Protein AF-A0AA38J0W0-F1 (afdb_monomer)

Structure (mmCIF, N/CA/C/O backbone):
data_AF-A0AA38J0W0-F1
#
_entry.id   AF-A0AA38J0W0-F1
#
loop_
_atom_site.group_PDB
_atom_site.id
_atom_site.type_symbol
_atom_site.label_atom_id
_atom_site.label_alt_id
_atom_site.label_comp_id
_atom_site.label_asym_id
_atom_site.label_entity_id
_atom_site.label_seq_id
_atom_site.pdbx_PDB_ins_code
_atom_site.Cartn_x
_atom_site.Cartn_y
_atom_site.Cartn_z
_atom_site.occupancy
_atom_site.B_iso_or_equiv
_atom_site.auth_seq_id
_atom_site.auth_comp_id
_atom_site.auth_asym_id
_atom_site.auth_atom_id
_atom_site.pdbx_PDB_model_num
ATOM 1 N N . MET A 1 1 ? 9.123 19.379 -4.793 1.00 42.12 1 MET A N 1
ATOM 2 C CA . MET A 1 1 ? 7.974 19.256 -3.870 1.00 42.12 1 MET A CA 1
ATOM 3 C C . MET A 1 1 ? 8.265 18.066 -2.959 1.00 42.12 1 MET A C 1
ATOM 5 O O . MET A 1 1 ? 8.562 17.001 -3.479 1.00 42.12 1 MET A O 1
ATOM 9 N N . SER A 1 2 ? 8.396 18.287 -1.648 1.00 46.22 2 SER A N 1
ATOM 10 C CA . SER A 1 2 ? 9.051 17.353 -0.708 1.00 46.22 2 SER A CA 1
ATOM 11 C C . SER A 1 2 ? 8.260 16.052 -0.505 1.00 46.22 2 SER A C 1
ATOM 13 O O . SER A 1 2 ? 7.041 16.102 -0.356 1.00 46.22 2 SER A O 1
ATOM 15 N N . ASN A 1 3 ? 8.956 14.908 -0.415 1.00 53.22 3 ASN A N 1
ATOM 16 C CA . ASN A 1 3 ? 8.385 13.586 -0.091 1.00 53.22 3 ASN A CA 1
ATOM 17 C C . ASN A 1 3 ? 7.512 13.592 1.181 1.00 53.22 3 ASN A C 1
ATOM 19 O O . ASN A 1 3 ? 6.618 12.764 1.317 1.00 53.22 3 ASN A O 1
ATOM 23 N N . TYR A 1 4 ? 7.745 14.552 2.081 1.00 54.03 4 TYR A N 1
ATOM 24 C CA . TYR A 1 4 ? 6.970 14.754 3.306 1.00 54.03 4 TYR A CA 1
ATOM 25 C C . TYR A 1 4 ? 5.493 15.107 3.051 1.00 54.03 4 TYR A C 1
ATOM 27 O O . TYR A 1 4 ? 4.610 14.665 3.778 1.00 54.03 4 TYR A O 1
ATOM 35 N N . VAL A 1 5 ? 5.203 15.872 1.993 1.00 63.75 5 VAL A N 1
ATOM 36 C CA . VAL A 1 5 ? 3.823 16.271 1.661 1.00 63.75 5 VAL A CA 1
ATOM 37 C C . VAL A 1 5 ? 3.034 15.074 1.124 1.00 63.75 5 VAL A C 1
ATOM 39 O O . VAL A 1 5 ? 1.861 14.901 1.442 1.00 63.75 5 VAL A O 1
ATOM 42 N N . LEU A 1 6 ? 3.699 14.206 0.354 1.00 65.38 6 LEU A N 1
ATOM 43 C CA . LEU A 1 6 ? 3.093 13.002 -0.216 1.00 65.38 6 LEU A CA 1
ATOM 44 C C . LEU A 1 6 ? 2.771 11.962 0.863 1.00 65.38 6 LEU A C 1
ATOM 46 O O . LEU A 1 6 ? 1.699 11.357 0.821 1.00 65.38 6 LEU A O 1
ATOM 50 N N . SER A 1 7 ? 3.657 11.777 1.849 1.00 80.25 7 SER A N 1
ATOM 51 C CA . SER A 1 7 ? 3.369 10.892 2.981 1.00 80.25 7 SER A CA 1
ATOM 52 C C . SER A 1 7 ? 2.235 11.447 3.840 1.00 80.25 7 SER A C 1
ATOM 54 O O . SER A 1 7 ? 1.292 10.721 4.131 1.00 80.25 7 SER A O 1
ATOM 56 N N . GLN A 1 8 ? 2.250 12.737 4.184 1.00 87.25 8 GLN A N 1
ATOM 57 C CA . GLN A 1 8 ? 1.180 13.345 4.980 1.00 87.25 8 GLN A CA 1
ATOM 58 C C . GLN A 1 8 ? -0.197 13.216 4.310 1.00 87.25 8 GLN A C 1
ATOM 60 O O . GLN A 1 8 ? -1.176 12.871 4.978 1.00 87.25 8 GLN A O 1
ATOM 65 N N . ALA A 1 9 ? -0.273 13.454 2.998 1.00 90.94 9 ALA A N 1
ATOM 66 C CA . ALA A 1 9 ? -1.507 13.309 2.234 1.00 90.94 9 ALA A CA 1
ATOM 67 C C . ALA A 1 9 ? -2.033 11.864 2.262 1.00 90.94 9 ALA A C 1
ATOM 69 O O . ALA A 1 9 ? -3.222 11.653 2.485 1.00 90.94 9 ALA A O 1
ATOM 70 N N . ALA A 1 10 ? -1.156 10.865 2.111 1.00 91.94 10 ALA A N 1
ATOM 71 C CA . ALA A 1 10 ? -1.549 9.456 2.159 1.00 91.94 10 ALA A CA 1
ATOM 72 C C . ALA A 1 10 ? -2.128 9.053 3.526 1.00 91.94 10 ALA A C 1
ATOM 74 O O . ALA A 1 10 ? -3.178 8.413 3.587 1.00 91.94 10 ALA A O 1
ATOM 75 N N . TYR A 1 11 ? -1.483 9.468 4.621 1.00 94.50 11 TYR A N 1
ATOM 76 C CA . TYR A 1 11 ? -1.968 9.192 5.977 1.00 94.50 11 TYR A CA 1
ATOM 77 C C . TYR A 1 11 ? -3.307 9.884 6.245 1.00 94.50 11 TYR A C 1
ATOM 79 O O . TYR A 1 11 ? -4.231 9.258 6.764 1.00 94.50 11 TYR A O 1
ATOM 87 N N . SER A 1 12 ? -3.426 11.155 5.849 1.00 94.06 12 SER A N 1
ATOM 88 C CA . SER A 1 12 ? -4.667 11.924 6.004 1.00 94.06 12 SER A CA 1
ATOM 89 C C . SER A 1 12 ? -5.811 11.267 5.237 1.00 94.06 12 SER A C 1
ATOM 91 O O . SER A 1 12 ? -6.879 11.064 5.804 1.00 94.06 12 SER A O 1
ATOM 93 N N . LYS A 1 13 ? -5.552 10.810 4.006 1.00 95.19 13 LYS A N 1
ATOM 94 C CA . LYS A 1 13 ? -6.559 10.139 3.185 1.00 95.19 13 LYS A CA 1
ATOM 95 C C . LYS A 1 13 ? -7.055 8.828 3.797 1.00 95.19 13 LYS A C 1
ATOM 97 O O . LYS A 1 13 ? -8.252 8.584 3.808 1.00 95.19 13 LYS A O 1
ATOM 102 N N . VAL A 1 14 ? -6.165 7.993 4.340 1.00 95.75 14 VAL A N 1
ATOM 103 C CA . VAL A 1 14 ? -6.579 6.744 5.012 1.00 95.75 14 VAL A CA 1
ATOM 104 C C . VAL A 1 14 ? -7.451 7.028 6.234 1.00 95.75 14 VAL A C 1
ATOM 106 O O . VAL A 1 14 ? -8.413 6.305 6.479 1.00 95.75 14 VAL A O 1
ATOM 109 N N . TYR A 1 15 ? -7.127 8.075 6.991 1.00 95.69 15 TYR A N 1
ATOM 110 C CA . TYR A 1 15 ? -7.945 8.487 8.124 1.00 95.69 15 TYR A CA 1
ATOM 111 C C . TYR A 1 15 ? -9.312 9.014 7.675 1.00 95.69 15 TYR A C 1
ATOM 113 O O . TYR A 1 15 ? -10.318 8.611 8.244 1.00 95.69 15 TYR A O 1
ATOM 121 N N . GLU A 1 16 ? -9.365 9.857 6.643 1.00 96.44 16 GLU A N 1
ATOM 122 C CA . GLU A 1 16 ? -10.617 10.347 6.047 1.00 96.44 16 GLU A CA 1
ATOM 123 C C . GLU A 1 16 ? -11.499 9.205 5.533 1.00 96.44 16 GLU A C 1
ATOM 125 O O . GLU A 1 16 ? -12.686 9.183 5.844 1.00 96.44 16 GLU A O 1
ATOM 130 N N . ASP A 1 17 ? -10.919 8.229 4.825 1.00 96.38 17 ASP A N 1
ATOM 131 C CA . ASP A 1 17 ? -11.637 7.038 4.352 1.00 96.38 17 ASP A CA 1
ATOM 132 C C . ASP A 1 17 ? -12.272 6.270 5.531 1.00 96.38 17 ASP A C 1
ATOM 134 O O . ASP A 1 17 ? -13.403 5.798 5.434 1.00 96.38 17 ASP A O 1
ATOM 138 N N . PHE A 1 18 ? -11.572 6.174 6.669 1.00 96.31 18 PHE A N 1
ATOM 139 C CA . PHE A 1 18 ? -12.119 5.573 7.888 1.00 96.31 18 PHE A CA 1
ATOM 140 C C . PHE A 1 18 ? -13.241 6.422 8.506 1.00 96.31 18 PHE A C 1
ATOM 142 O O . PHE A 1 18 ? -14.265 5.871 8.902 1.00 96.31 18 PHE A O 1
ATOM 149 N N . GLN A 1 19 ? -13.098 7.753 8.564 1.00 95.62 19 GLN A N 1
ATOM 150 C CA . GLN A 1 19 ? -14.160 8.645 9.057 1.00 95.62 19 GLN A CA 1
ATOM 151 C C . GLN A 1 19 ? -15.441 8.528 8.231 1.00 95.62 19 GLN A C 1
ATOM 153 O O . GLN A 1 19 ? -16.540 8.487 8.784 1.00 95.62 19 GLN A O 1
ATOM 158 N N . GLU A 1 20 ? -15.294 8.482 6.910 1.00 96.44 20 GLU A N 1
ATOM 159 C CA . GLU A 1 20 ? -16.406 8.323 5.983 1.00 96.44 20 GLU A CA 1
ATOM 160 C C . GLU A 1 20 ? -17.101 6.978 6.190 1.00 96.44 20 GLU A C 1
ATOM 162 O O . GLU A 1 20 ? -18.314 6.955 6.397 1.00 96.44 20 GLU A O 1
ATOM 167 N N . TRP A 1 21 ? -16.331 5.891 6.272 1.00 97.00 21 TRP A N 1
ATOM 168 C CA . TRP A 1 21 ? -16.868 4.565 6.562 1.00 97.00 21 TRP A CA 1
ATOM 169 C C . TRP A 1 21 ? -17.600 4.508 7.913 1.00 97.00 21 TRP A C 1
ATOM 171 O O . TRP A 1 21 ? -18.685 3.931 8.001 1.00 97.00 21 TRP A O 1
ATOM 181 N N . ARG A 1 22 ? -17.073 5.160 8.963 1.00 95.00 22 ARG A N 1
ATOM 182 C CA . ARG A 1 22 ? -17.757 5.254 10.269 1.00 95.00 22 ARG A CA 1
ATOM 183 C C . ARG A 1 22 ? -19.116 5.942 10.149 1.00 95.00 22 ARG A C 1
ATOM 185 O O . ARG A 1 22 ? -20.101 5.464 10.710 1.00 95.00 22 ARG A O 1
ATOM 192 N N . ARG A 1 23 ? -19.170 7.050 9.404 1.00 95.31 23 ARG A N 1
ATOM 193 C CA . ARG A 1 23 ? -20.399 7.816 9.159 1.00 95.31 23 ARG A CA 1
ATOM 194 C C . ARG A 1 23 ? -21.428 6.991 8.386 1.00 95.31 23 ARG A C 1
ATOM 196 O O . ARG A 1 23 ? -22.598 7.013 8.747 1.00 95.31 23 ARG A O 1
ATOM 203 N N . GLU A 1 24 ? -21.002 6.266 7.356 1.00 95.94 24 GLU A N 1
ATOM 204 C CA . GLU A 1 24 ? -21.875 5.396 6.555 1.00 95.94 24 GLU A CA 1
ATOM 205 C C . GLU A 1 24 ? -22.457 4.244 7.382 1.00 95.94 24 GLU A C 1
ATOM 207 O O . GLU A 1 24 ? -23.641 3.938 7.270 1.00 95.94 24 GLU A O 1
ATOM 212 N N . ASN A 1 25 ? -21.654 3.665 8.276 1.00 94.62 25 ASN A N 1
ATOM 213 C CA . ASN A 1 25 ? -22.067 2.563 9.145 1.00 94.62 25 ASN A CA 1
ATOM 214 C C . ASN A 1 25 ? -22.695 3.026 10.471 1.00 94.62 25 ASN A C 1
ATOM 216 O O . ASN A 1 25 ? -23.052 2.196 11.304 1.00 94.62 25 ASN A O 1
ATOM 220 N N . SER A 1 26 ? -22.856 4.340 10.678 1.00 93.38 26 SER A N 1
ATOM 221 C CA . SER A 1 26 ? -23.412 4.937 11.904 1.00 93.38 26 SER A CA 1
ATOM 222 C C . SER A 1 26 ? -22.729 4.469 13.201 1.00 93.38 26 SER A C 1
ATOM 224 O O . SER A 1 26 ? -23.367 4.375 14.250 1.00 93.38 26 SER A O 1
ATOM 226 N N . VAL A 1 27 ? -21.424 4.186 13.143 1.00 92.50 27 VAL A N 1
ATOM 227 C CA . VAL A 1 27 ? -20.618 3.757 14.295 1.00 92.50 27 VAL A CA 1
ATOM 228 C C . VAL A 1 27 ? -19.822 4.926 14.866 1.00 92.50 27 VAL A C 1
ATOM 230 O O . VAL A 1 27 ? -19.227 5.719 14.135 1.00 92.50 27 VAL A O 1
ATOM 233 N N . ASN A 1 28 ? -19.793 5.026 16.194 1.00 86.31 28 ASN A N 1
ATOM 234 C CA . ASN A 1 28 ? -19.065 6.067 16.913 1.00 86.31 28 ASN A CA 1
ATOM 235 C C . ASN A 1 28 ? -17.879 5.470 17.671 1.00 86.31 28 ASN A C 1
ATOM 237 O O . ASN A 1 28 ? -17.973 4.381 18.228 1.00 86.31 28 ASN A O 1
ATOM 241 N N . GLY A 1 29 ? -16.787 6.229 17.751 1.00 85.94 29 GLY A N 1
ATOM 242 C CA . GLY A 1 29 ? -15.587 5.825 18.477 1.00 85.94 29 GLY A CA 1
ATOM 243 C C . GLY A 1 29 ? -14.689 4.865 17.697 1.00 85.94 29 GLY A C 1
ATOM 244 O O . GLY A 1 29 ? -14.743 4.778 16.465 1.00 85.94 29 GLY A O 1
ATOM 245 N N . VAL A 1 30 ? -13.794 4.214 18.436 1.00 87.69 30 VAL A N 1
ATOM 246 C CA . VAL A 1 30 ? -12.815 3.255 17.920 1.00 87.69 30 VAL A CA 1
ATOM 247 C C . VAL A 1 30 ? -12.729 2.111 18.909 1.00 87.69 30 VAL A C 1
ATOM 249 O O . VAL A 1 30 ? -12.305 2.302 20.048 1.00 87.69 30 VAL A O 1
ATOM 252 N N . ASP A 1 31 ? -13.102 0.931 18.445 1.00 90.19 31 ASP A N 1
ATOM 253 C CA . ASP A 1 31 ? -12.846 -0.328 19.120 1.00 90.19 31 ASP A CA 1
ATOM 254 C C . ASP A 1 31 ? -12.296 -1.346 18.109 1.00 90.19 31 ASP A C 1
ATOM 256 O O . ASP A 1 31 ? -12.233 -1.087 16.902 1.00 90.19 31 ASP A O 1
ATOM 260 N N . GLU A 1 32 ? -11.850 -2.490 18.612 1.00 89.88 32 GLU A N 1
ATOM 261 C CA . GLU A 1 32 ? -11.230 -3.532 17.797 1.00 89.88 32 GLU A CA 1
ATOM 262 C C . GLU A 1 32 ? -12.206 -4.136 16.774 1.00 89.88 32 GLU A C 1
ATOM 264 O O . GLU A 1 32 ? -11.816 -4.381 15.634 1.00 89.88 32 GLU A O 1
ATOM 269 N N . ASN A 1 33 ? -13.494 -4.269 17.111 1.00 92.12 33 ASN A N 1
ATOM 270 C CA . ASN A 1 33 ? -14.512 -4.801 16.201 1.00 92.12 33 ASN A CA 1
ATOM 271 C C . ASN A 1 33 ? -14.806 -3.838 15.045 1.00 92.12 33 ASN A C 1
ATOM 273 O O . ASN A 1 33 ? -14.932 -4.265 13.897 1.00 92.12 33 ASN A O 1
ATOM 277 N N . ILE A 1 34 ? -14.879 -2.536 15.330 1.00 94.00 34 ILE A N 1
AT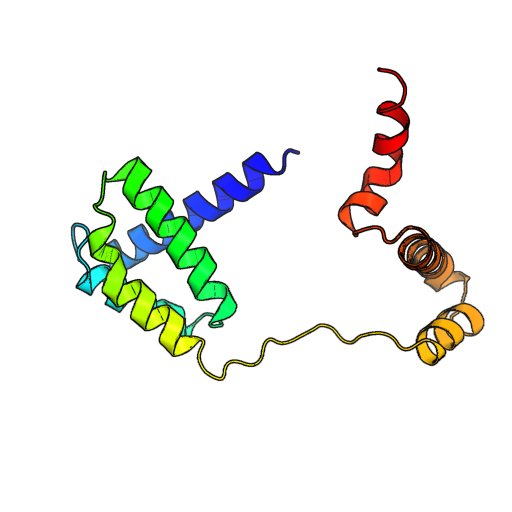OM 278 C CA . ILE A 1 34 ? -15.041 -1.473 14.331 1.00 94.00 34 ILE A CA 1
ATOM 279 C C . ILE A 1 34 ? -13.858 -1.500 13.358 1.00 94.00 34 ILE A C 1
ATOM 281 O O . ILE A 1 34 ? -14.048 -1.420 12.143 1.00 94.00 34 ILE A O 1
ATOM 285 N N . LEU A 1 35 ? -12.633 -1.643 13.874 1.00 94.69 35 LEU A N 1
ATOM 286 C CA . LEU A 1 35 ? -11.439 -1.736 13.037 1.00 94.69 35 LEU A CA 1
ATOM 287 C C . LEU A 1 35 ? -11.422 -3.029 12.212 1.00 94.69 35 LEU A C 1
ATOM 289 O O . LEU A 1 35 ? -11.107 -2.974 11.024 1.00 94.69 35 LEU A O 1
ATOM 293 N N . LEU A 1 36 ? -11.788 -4.173 12.795 1.00 95.44 36 LEU A N 1
ATOM 294 C CA . LEU A 1 36 ? -11.893 -5.445 12.076 1.00 95.44 36 LEU A CA 1
ATOM 295 C C . LEU A 1 36 ? -12.907 -5.369 10.932 1.00 95.44 36 LEU A C 1
ATOM 297 O O . LEU A 1 36 ? -12.577 -5.756 9.814 1.00 95.44 36 LEU A O 1
ATOM 301 N N . ALA A 1 37 ? -14.098 -4.818 11.180 1.00 95.94 37 ALA A N 1
ATOM 302 C CA . ALA A 1 37 ? -15.125 -4.637 10.157 1.00 95.94 37 ALA A CA 1
ATOM 303 C C . ALA A 1 37 ? -14.631 -3.737 9.012 1.00 95.94 37 ALA A C 1
ATOM 305 O O . ALA A 1 37 ? -14.727 -4.106 7.842 1.00 95.94 37 ALA A O 1
ATOM 306 N N . PHE A 1 38 ? -13.992 -2.610 9.340 1.00 96.31 38 PHE A N 1
ATOM 307 C CA . PHE A 1 38 ? -13.387 -1.734 8.337 1.00 96.31 38 PHE A CA 1
ATOM 308 C C . PHE A 1 38 ? -12.302 -2.445 7.508 1.00 96.31 38 PHE A C 1
ATOM 310 O O . PHE A 1 38 ? -12.224 -2.275 6.288 1.00 96.31 38 PHE A O 1
ATOM 317 N N . PHE A 1 39 ? -11.449 -3.255 8.144 1.00 96.06 39 PHE A N 1
ATOM 318 C CA . PHE A 1 39 ? -10.394 -3.991 7.444 1.00 96.06 39 PHE A CA 1
ATOM 319 C C . PHE A 1 39 ? -10.908 -5.194 6.645 1.00 96.06 39 PHE A C 1
ATOM 321 O O . PHE A 1 39 ? -10.275 -5.534 5.641 1.00 96.06 39 PHE A O 1
ATOM 328 N N . GLU A 1 40 ? -12.039 -5.798 7.016 1.00 96.00 40 GLU A N 1
ATOM 329 C CA . GLU A 1 40 ? -12.719 -6.798 6.185 1.00 96.00 40 GLU A CA 1
ATOM 330 C C . GLU A 1 40 ? -13.223 -6.158 4.888 1.00 96.00 40 GLU A C 1
ATOM 332 O O . GLU A 1 40 ? -12.853 -6.632 3.809 1.00 96.00 40 GLU A O 1
ATOM 337 N N . ASP A 1 41 ? -13.905 -5.012 4.972 1.00 95.94 41 ASP A N 1
ATOM 338 C CA . ASP A 1 41 ? -14.370 -4.257 3.799 1.00 95.94 41 ASP A CA 1
ATOM 339 C C . ASP A 1 41 ? -13.208 -3.839 2.888 1.00 95.94 41 ASP A C 1
ATOM 341 O O . ASP A 1 41 ? -13.241 -4.017 1.664 1.00 95.94 41 ASP A O 1
ATOM 345 N N . LEU A 1 42 ? -12.114 -3.340 3.476 1.00 95.56 42 LEU A N 1
ATOM 346 C CA . LEU A 1 42 ? -10.903 -3.026 2.719 1.00 95.56 42 LEU A CA 1
ATOM 347 C C . LEU A 1 42 ? -10.286 -4.265 2.063 1.00 95.56 42 LEU A C 1
ATOM 349 O O . LEU A 1 42 ? -9.705 -4.136 0.981 1.00 95.56 42 LEU A O 1
ATOM 353 N N . SER A 1 43 ? -10.390 -5.444 2.682 1.00 94.88 43 SER A N 1
ATOM 354 C CA . SER A 1 43 ? -9.813 -6.684 2.152 1.00 94.88 43 SER A CA 1
ATOM 355 C C . SER A 1 43 ? -10.482 -7.149 0.861 1.00 94.88 43 SER A C 1
ATOM 357 O O . SER A 1 43 ? -9.829 -7.775 0.028 1.00 94.88 43 SER A O 1
ATOM 359 N N . HIS A 1 44 ? -11.746 -6.781 0.648 1.00 93.88 44 HIS A N 1
ATOM 360 C CA . HIS A 1 44 ? -12.448 -7.034 -0.609 1.00 93.88 44 HIS A CA 1
ATOM 361 C C . HIS A 1 44 ? -12.013 -6.082 -1.733 1.00 93.88 44 HIS A C 1
ATOM 363 O O . HIS A 1 44 ? -12.106 -6.427 -2.910 1.00 93.88 44 HIS A O 1
ATOM 369 N N . LYS A 1 45 ? -11.510 -4.889 -1.387 1.00 93.94 45 LYS A N 1
ATOM 370 C CA . LYS A 1 45 ? -11.122 -3.842 -2.347 1.00 93.94 45 LYS A CA 1
ATOM 371 C C . LYS A 1 45 ? -9.633 -3.839 -2.693 1.00 93.94 45 LYS A C 1
ATOM 373 O O . LYS A 1 45 ? -9.254 -3.422 -3.788 1.00 93.94 45 LYS A O 1
ATOM 378 N N . TYR A 1 46 ? -8.774 -4.242 -1.762 1.00 93.38 46 TYR A N 1
ATOM 379 C CA . TYR A 1 46 ? -7.329 -4.066 -1.867 1.00 93.38 46 TYR A CA 1
ATOM 380 C C . TYR A 1 46 ? -6.563 -5.377 -1.722 1.00 93.38 46 TYR A C 1
ATOM 382 O O . TYR A 1 46 ? -6.960 -6.286 -1.001 1.00 93.38 46 TYR A O 1
ATOM 390 N N . SER A 1 47 ? -5.394 -5.443 -2.368 1.00 90.94 47 SER A N 1
ATOM 391 C CA . SER A 1 47 ? -4.488 -6.580 -2.199 1.00 90.94 47 SER A CA 1
ATOM 392 C C . SER A 1 47 ? -3.957 -6.667 -0.760 1.00 90.94 47 SER A C 1
ATOM 394 O O . SER A 1 47 ? -3.773 -5.623 -0.122 1.00 90.94 47 SER A O 1
ATOM 396 N N . PRO A 1 48 ? -3.591 -7.865 -0.270 1.00 90.06 48 PRO A N 1
ATOM 397 C CA . PRO A 1 48 ? -2.996 -8.029 1.058 1.00 90.06 48 PRO A CA 1
ATOM 398 C C . PRO A 1 48 ? -1.772 -7.134 1.311 1.00 90.06 48 PRO A C 1
ATOM 400 O O . PRO A 1 48 ? -1.650 -6.531 2.377 1.00 90.06 48 PRO A O 1
ATOM 403 N N . ASN A 1 49 ? -0.919 -6.935 0.298 1.00 89.75 49 ASN A N 1
ATOM 404 C CA . ASN A 1 49 ? 0.237 -6.030 0.381 1.00 89.75 49 ASN A CA 1
ATOM 405 C C . ASN A 1 49 ? -0.138 -4.552 0.581 1.00 89.75 49 ASN A C 1
ATOM 407 O O . ASN A 1 49 ? 0.691 -3.763 1.026 1.00 89.75 49 ASN A O 1
ATOM 411 N N . THR A 1 50 ? -1.361 -4.157 0.234 1.00 93.19 50 THR A N 1
ATOM 412 C CA . THR A 1 50 ? -1.870 -2.792 0.416 1.00 93.19 50 THR A CA 1
ATOM 413 C C . THR A 1 50 ? -2.531 -2.605 1.783 1.00 93.19 50 THR A C 1
ATOM 415 O O . THR A 1 50 ? -2.518 -1.493 2.316 1.00 93.19 50 THR A O 1
ATOM 418 N N . LEU A 1 51 ? -3.076 -3.673 2.375 1.00 94.69 51 LEU A N 1
ATOM 419 C CA . LEU A 1 51 ? -3.751 -3.617 3.675 1.00 94.69 51 LEU A CA 1
ATOM 420 C C . LEU A 1 51 ? -2.789 -3.252 4.809 1.00 94.69 51 LEU A C 1
ATOM 422 O O . LEU A 1 51 ? -3.117 -2.410 5.639 1.00 94.69 51 LEU A O 1
ATOM 426 N N . TRP A 1 52 ? -1.578 -3.815 4.816 1.00 93.75 52 TRP A N 1
ATOM 427 C CA . TRP A 1 52 ? -0.603 -3.565 5.884 1.00 93.75 52 TRP A CA 1
ATOM 428 C C . TRP A 1 52 ? -0.144 -2.094 5.978 1.00 93.75 52 TRP A C 1
ATOM 430 O O . TRP A 1 52 ? -0.172 -1.521 7.075 1.00 93.75 52 TRP A O 1
ATOM 440 N N . PRO A 1 53 ? 0.206 -1.416 4.864 1.00 93.81 53 PRO A N 1
ATOM 441 C CA . PRO A 1 53 ? 0.427 0.027 4.881 1.00 93.81 53 PRO A CA 1
ATOM 442 C C . PRO A 1 53 ? -0.792 0.821 5.361 1.00 93.81 53 PRO A C 1
ATOM 444 O O . PRO A 1 53 ? -0.624 1.762 6.129 1.00 93.81 53 PRO A O 1
ATOM 447 N N . LYS A 1 54 ? -2.013 0.448 4.950 1.00 95.50 54 LYS A N 1
ATOM 448 C CA . LYS A 1 54 ? -3.247 1.118 5.402 1.00 95.50 54 LYS A CA 1
ATOM 449 C C . LYS A 1 54 ? -3.454 0.979 6.909 1.00 95.50 54 LYS A C 1
ATOM 451 O O . LYS A 1 54 ? -3.730 1.983 7.557 1.00 95.50 54 LYS A O 1
ATOM 456 N N . LEU A 1 55 ? -3.230 -0.208 7.469 1.00 95.00 55 LEU A N 1
ATOM 457 C CA . LEU A 1 55 ? -3.233 -0.448 8.915 1.00 95.00 55 LEU A CA 1
ATOM 458 C C . LEU A 1 55 ? -2.228 0.443 9.637 1.00 95.00 55 LEU A C 1
ATOM 460 O O . LEU A 1 55 ? -2.583 1.150 10.576 1.00 95.00 55 LEU A O 1
ATOM 464 N N . SER A 1 56 ? -0.989 0.460 9.149 1.00 92.81 56 SER A N 1
ATOM 465 C CA . SER A 1 56 ? 0.087 1.265 9.730 1.00 92.81 56 SER A CA 1
ATOM 466 C C . SER A 1 56 ? -0.248 2.762 9.701 1.00 92.81 56 SER A C 1
ATOM 468 O O . SER A 1 56 ? -0.081 3.454 10.704 1.00 92.81 56 SER A O 1
ATOM 470 N N . MET A 1 57 ? -0.768 3.258 8.571 1.00 94.94 57 MET A N 1
ATOM 471 C CA . MET A 1 57 ? -1.180 4.654 8.412 1.00 94.94 57 MET A CA 1
ATOM 472 C C . MET A 1 57 ? -2.336 5.019 9.341 1.00 94.94 57 MET A C 1
ATOM 474 O O . MET A 1 57 ? -2.256 6.025 10.048 1.00 94.94 57 MET A O 1
ATOM 478 N N . LEU A 1 58 ? -3.386 4.193 9.371 1.00 94.94 58 LEU A N 1
ATOM 479 C CA . LEU A 1 58 ? -4.548 4.439 10.216 1.00 94.94 58 LEU A CA 1
ATOM 480 C C . LEU A 1 58 ? -4.158 4.438 11.693 1.00 94.94 58 LEU A C 1
ATOM 482 O O . LEU A 1 58 ? -4.526 5.358 12.416 1.00 94.94 58 LEU A O 1
ATOM 486 N N . ARG A 1 59 ? -3.348 3.468 12.127 1.00 93.31 59 ARG A N 1
ATOM 487 C CA . ARG A 1 59 ? -2.849 3.382 13.503 1.00 93.31 59 ARG A CA 1
ATOM 488 C C . ARG A 1 59 ? -2.106 4.642 13.928 1.00 93.31 59 ARG A C 1
ATOM 490 O O . ARG A 1 59 ? -2.373 5.171 15.003 1.00 93.31 59 ARG A O 1
ATOM 497 N N . SER A 1 60 ? -1.205 5.155 13.088 1.00 92.00 60 SER A N 1
ATOM 498 C CA . SER A 1 60 ? -0.512 6.415 13.382 1.00 92.00 60 SER A CA 1
ATOM 499 C C . SER A 1 60 ? -1.481 7.593 13.499 1.00 92.00 60 SER A C 1
ATOM 501 O O . SER A 1 60 ? -1.325 8.423 14.392 1.00 92.00 60 SER A O 1
ATOM 503 N N . MET A 1 61 ? -2.490 7.664 12.628 1.00 94.12 61 MET A N 1
ATOM 504 C CA . MET A 1 61 ? -3.468 8.753 12.649 1.00 94.12 61 MET A CA 1
ATOM 505 C C . MET A 1 61 ? -4.404 8.680 13.853 1.00 94.12 61 MET A C 1
ATOM 507 O O . MET A 1 61 ? -4.649 9.705 14.481 1.00 94.12 61 MET A O 1
ATOM 511 N N . LEU A 1 62 ? -4.866 7.488 14.221 1.00 93.00 62 LEU A N 1
ATOM 512 C CA . LEU A 1 62 ? -5.681 7.259 15.413 1.00 93.00 62 LEU A CA 1
ATOM 513 C C . LEU A 1 62 ? -4.910 7.590 16.691 1.00 93.00 62 LEU A C 1
ATOM 515 O O . LEU A 1 62 ? -5.417 8.304 17.553 1.00 93.00 62 LEU A O 1
ATOM 519 N N . HIS A 1 63 ? -3.642 7.188 16.772 1.00 90.69 63 HIS A N 1
ATOM 520 C CA . HIS A 1 63 ? -2.779 7.580 17.882 1.00 90.69 63 HIS A CA 1
ATOM 521 C C . HIS A 1 63 ? -2.606 9.108 17.970 1.00 90.69 63 HIS A C 1
ATOM 523 O O . HIS A 1 63 ? -2.720 9.685 19.050 1.00 90.69 63 HIS A O 1
ATOM 529 N N . LEU A 1 64 ? -2.385 9.782 16.836 1.00 90.50 64 LEU A N 1
ATOM 530 C CA . LEU A 1 64 ? -2.173 11.232 16.788 1.00 90.50 64 LEU A CA 1
ATOM 531 C C . LEU A 1 64 ? -3.446 12.048 17.078 1.00 90.50 64 LEU A C 1
ATOM 533 O O . LEU A 1 64 ? -3.364 13.104 17.704 1.00 90.50 64 LEU A O 1
ATOM 537 N N . ARG A 1 65 ? -4.605 11.611 16.573 1.00 90.19 65 ARG A N 1
ATOM 538 C CA . ARG A 1 65 ? -5.863 12.381 16.592 1.00 90.19 65 ARG A CA 1
ATOM 539 C C . ARG A 1 65 ? -6.787 11.996 17.741 1.00 90.19 65 ARG A C 1
ATOM 541 O O . ARG A 1 65 ? -7.412 12.876 18.323 1.00 90.19 65 ARG A O 1
ATOM 548 N N . GLU A 1 66 ? -6.859 10.709 18.063 1.00 89.00 66 GLU A N 1
ATOM 549 C CA . GLU A 1 66 ? -7.832 10.135 19.002 1.00 89.00 66 GLU A CA 1
ATOM 550 C C . GLU A 1 66 ? -7.149 9.510 20.240 1.00 89.00 66 GLU A C 1
ATOM 552 O O . GLU A 1 66 ? -7.833 9.049 21.148 1.00 89.00 66 GLU A O 1
ATOM 557 N N . LYS A 1 67 ? -5.803 9.542 20.322 1.00 87.44 67 LYS A N 1
ATOM 558 C CA . LYS A 1 67 ? -4.988 8.988 21.429 1.00 87.44 67 LYS A CA 1
ATOM 559 C C . LYS A 1 67 ? -5.287 7.514 21.730 1.00 87.44 67 LYS A C 1
ATOM 561 O O . LYS A 1 67 ? -5.238 7.076 22.876 1.00 87.44 67 LYS A O 1
ATOM 566 N N . THR A 1 68 ? -5.588 6.755 20.683 1.00 84.94 68 THR A N 1
ATOM 567 C CA . THR A 1 68 ? -5.968 5.342 20.755 1.00 84.94 68 THR A CA 1
ATOM 568 C C . THR A 1 68 ? -4.829 4.454 21.280 1.00 84.94 68 THR A C 1
ATOM 570 O O . THR A 1 68 ? -3.655 4.687 20.963 1.00 84.94 68 THR A O 1
ATOM 573 N N . ASP A 1 69 ? -5.184 3.424 22.060 1.00 78.94 69 ASP A N 1
ATOM 574 C CA . ASP A 1 69 ? -4.255 2.404 22.567 1.00 78.94 69 ASP A CA 1
ATOM 575 C C . ASP A 1 69 ? -3.798 1.463 21.436 1.00 78.94 69 ASP A C 1
ATOM 577 O O . ASP A 1 69 ? -4.553 1.103 20.535 1.00 78.94 69 ASP A O 1
ATOM 581 N N . VAL A 1 70 ? -2.541 1.041 21.512 1.00 73.38 70 VAL A N 1
ATOM 582 C CA . VAL A 1 70 ? -1.905 0.055 20.638 1.00 73.38 70 VAL A CA 1
ATOM 583 C C . VAL A 1 70 ? -2.594 -1.309 20.708 1.00 73.38 70 VAL A C 1
ATOM 585 O O . VAL A 1 70 ? -2.655 -1.990 19.688 1.00 73.38 70 VAL A O 1
ATOM 588 N N . LYS A 1 71 ? -3.132 -1.690 21.871 1.00 78.56 71 LYS A N 1
ATOM 589 C CA . LYS A 1 71 ? -3.761 -3.007 22.074 1.00 78.56 71 LYS A CA 1
ATOM 590 C C . LYS A 1 71 ? -4.968 -3.267 21.170 1.00 78.56 71 LYS A C 1
ATOM 592 O O . LYS A 1 71 ? -5.241 -4.411 20.853 1.00 78.56 71 LYS A O 1
ATOM 597 N N . LEU A 1 72 ? -5.642 -2.214 20.704 1.00 81.12 72 LEU A N 1
ATOM 598 C CA . LEU A 1 72 ? -6.812 -2.303 19.817 1.00 81.12 72 LEU A CA 1
ATOM 599 C C . LEU A 1 72 ? -6.504 -2.856 18.415 1.00 81.12 72 LEU A C 1
ATOM 601 O O . LEU A 1 72 ? -7.411 -3.004 17.600 1.00 81.12 72 LEU A O 1
ATOM 605 N N . PHE A 1 73 ? -5.228 -3.079 18.098 1.00 89.12 73 PHE A N 1
ATOM 606 C CA . PHE A 1 73 ? -4.786 -3.507 16.776 1.00 89.12 73 PHE A CA 1
ATOM 607 C C . PHE A 1 73 ? -4.277 -4.948 16.748 1.00 89.12 73 PHE A C 1
ATOM 609 O O . PHE A 1 73 ? -3.893 -5.397 15.670 1.00 89.12 73 PHE A O 1
ATOM 616 N N . ASP A 1 74 ? -4.242 -5.670 17.869 1.00 91.00 74 ASP A N 1
ATOM 617 C CA . ASP A 1 74 ? -3.625 -6.998 17.918 1.00 91.00 74 ASP A CA 1
ATOM 618 C C . ASP A 1 74 ? -4.405 -8.009 17.058 1.00 91.00 74 ASP A C 1
ATOM 620 O O . ASP A 1 74 ? -3.807 -8.699 16.218 1.00 91.00 74 ASP A O 1
ATOM 624 N N . GLU A 1 75 ? -5.739 -8.044 17.163 1.00 92.19 75 GLU A N 1
ATOM 625 C CA . GLU A 1 75 ? -6.565 -8.917 16.321 1.00 92.19 75 GLU A CA 1
ATOM 626 C C . GLU A 1 75 ? -6.604 -8.433 14.869 1.00 92.19 75 GLU A C 1
ATOM 628 O O . GLU A 1 75 ? -6.516 -9.237 13.936 1.00 92.19 75 GLU A O 1
ATOM 633 N N . VAL A 1 76 ? -6.645 -7.115 14.652 1.00 93.62 76 VAL A N 1
ATOM 634 C CA . VAL A 1 76 ? -6.616 -6.513 13.308 1.00 93.62 76 VAL A CA 1
ATOM 635 C C . VAL A 1 76 ? -5.307 -6.852 12.588 1.00 93.62 76 VAL A C 1
ATOM 637 O O . VAL A 1 76 ? -5.298 -7.203 11.406 1.00 93.62 76 VAL A O 1
ATOM 640 N N . GLU A 1 77 ? -4.176 -6.805 13.290 1.00 94.06 77 GLU A N 1
ATOM 641 C CA . GLU A 1 77 ? -2.884 -7.226 12.758 1.00 94.06 77 GLU A CA 1
ATOM 642 C C . GLU A 1 77 ? -2.870 -8.714 12.420 1.00 94.06 77 GLU A C 1
ATOM 644 O O . GLU A 1 77 ? -2.364 -9.093 11.358 1.00 94.06 77 GLU A O 1
ATOM 649 N N . ALA A 1 78 ? -3.390 -9.562 13.312 1.00 94.62 78 ALA A N 1
ATOM 650 C CA . ALA A 1 78 ? -3.478 -10.999 13.078 1.00 94.62 78 ALA A CA 1
ATOM 651 C C . ALA A 1 78 ? -4.323 -11.299 11.831 1.00 94.62 78 ALA A C 1
ATOM 653 O O . ALA A 1 78 ? -3.906 -12.082 10.971 1.00 94.62 78 ALA A O 1
ATOM 654 N N . PHE A 1 79 ? -5.451 -10.607 11.686 1.00 95.06 79 PHE A N 1
ATOM 655 C CA . PHE A 1 79 ? -6.321 -10.662 10.522 1.00 95.06 79 PHE A CA 1
ATOM 656 C C . PHE A 1 79 ? -5.589 -10.269 9.227 1.00 95.06 79 PHE A C 1
ATOM 658 O O . PHE A 1 79 ? -5.554 -11.057 8.275 1.00 95.06 79 PHE A O 1
ATOM 665 N N . VAL A 1 80 ? -4.931 -9.101 9.189 1.00 94.56 80 VAL A N 1
ATOM 666 C CA . VAL A 1 80 ? -4.210 -8.636 7.988 1.00 94.56 80 VAL A CA 1
ATOM 667 C C . VAL A 1 80 ? -3.051 -9.579 7.642 1.00 94.56 80 VAL A C 1
ATOM 66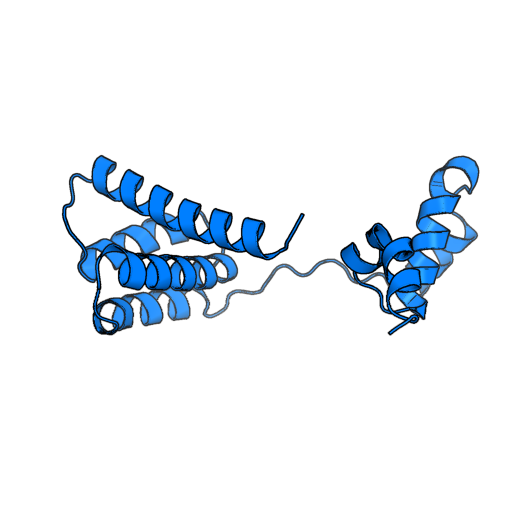9 O O . VAL A 1 80 ? -2.855 -9.913 6.469 1.00 94.56 80 VAL A O 1
ATOM 672 N N . LYS A 1 81 ? -2.307 -10.075 8.643 1.00 93.00 81 LYS A N 1
ATOM 673 C CA . LYS A 1 81 ? -1.260 -11.096 8.444 1.00 93.00 81 LYS A CA 1
ATOM 674 C C . LYS A 1 81 ? -1.843 -12.369 7.839 1.00 93.00 81 LYS A C 1
ATOM 676 O O . LYS A 1 81 ? -1.230 -12.949 6.945 1.00 93.00 81 LYS A O 1
ATOM 681 N N . ASN A 1 82 ? -3.020 -12.797 8.293 1.00 94.19 82 ASN A N 1
ATOM 682 C CA . ASN A 1 82 ? -3.671 -14.000 7.791 1.00 94.19 82 ASN A CA 1
ATOM 683 C C . ASN A 1 82 ? -4.127 -13.847 6.334 1.00 94.19 82 ASN A C 1
ATOM 685 O O . ASN A 1 82 ? -3.889 -14.754 5.542 1.00 94.19 82 ASN A O 1
ATOM 689 N N . LYS A 1 83 ? -4.676 -12.687 5.946 1.00 91.88 83 LYS A N 1
ATOM 690 C CA . LYS A 1 83 ? -5.031 -12.391 4.541 1.00 91.88 83 LYS A CA 1
ATOM 691 C C . LYS A 1 83 ? -3.808 -12.376 3.612 1.00 91.88 83 LYS A C 1
ATOM 693 O O . LYS A 1 83 ? -3.950 -12.608 2.416 1.00 91.88 83 LYS A O 1
ATOM 698 N N . ASN A 1 84 ? -2.610 -12.121 4.141 1.00 90.44 84 ASN A N 1
ATOM 699 C CA . ASN A 1 84 ? -1.363 -12.164 3.372 1.00 90.44 84 ASN A CA 1
ATOM 700 C C . ASN A 1 84 ? -0.778 -13.583 3.221 1.00 90.44 84 ASN A C 1
ATOM 702 O O . ASN A 1 84 ? 0.107 -13.805 2.394 1.00 90.44 84 ASN A O 1
ATOM 706 N N . LYS A 1 85 ? -1.242 -14.573 3.995 1.00 91.94 85 LYS A N 1
ATOM 707 C CA . LYS A 1 85 ? -0.732 -15.946 3.870 1.00 91.94 85 LYS A CA 1
ATOM 708 C C . LYS A 1 85 ? -1.077 -16.513 2.495 1.00 91.94 85 LYS A C 1
ATOM 710 O O . LYS A 1 85 ? -2.229 -16.509 2.079 1.00 91.94 85 LYS A O 1
ATOM 715 N N . GLY A 1 86 ? -0.061 -17.014 1.795 1.00 88.19 86 GLY A N 1
ATOM 716 C CA . GLY A 1 86 ? -0.214 -17.571 0.450 1.00 88.19 86 GLY A CA 1
ATOM 717 C C . GLY A 1 86 ? -0.420 -16.528 -0.653 1.00 88.19 86 GLY A C 1
ATOM 718 O O . GLY A 1 86 ? -0.526 -16.907 -1.817 1.00 88.19 86 GLY A O 1
ATOM 719 N N . TYR A 1 87 ? -0.437 -15.229 -0.330 1.00 90.44 87 TYR A N 1
ATOM 720 C CA . TYR A 1 87 ? -0.486 -14.185 -1.346 1.00 90.44 87 TYR A CA 1
ATOM 721 C C . TYR A 1 87 ? 0.836 -14.136 -2.118 1.00 90.44 87 TYR A C 1
ATOM 723 O O . TYR A 1 87 ? 1.917 -14.046 -1.534 1.00 90.44 87 TYR A O 1
ATOM 731 N N . ILE A 1 88 ? 0.742 -14.167 -3.447 1.00 88.81 88 ILE A N 1
ATOM 732 C CA . ILE A 1 88 ? 1.889 -14.051 -4.347 1.00 88.81 88 ILE A CA 1
ATOM 733 C C . ILE A 1 88 ? 1.855 -12.648 -4.961 1.00 88.81 88 ILE A C 1
ATOM 735 O O . ILE A 1 88 ? 0.972 -12.355 -5.772 1.00 88.81 88 ILE A O 1
ATOM 739 N N . PRO A 1 89 ? 2.795 -11.755 -4.600 1.00 87.25 89 PRO A N 1
ATOM 740 C CA . PRO A 1 89 ? 2.822 -10.406 -5.142 1.00 87.25 89 PRO A CA 1
ATOM 741 C C . PRO A 1 89 ? 3.030 -10.400 -6.657 1.00 87.25 89 PRO A C 1
ATOM 743 O O . PRO A 1 89 ? 3.945 -11.043 -7.175 1.00 87.25 89 PRO A O 1
ATOM 746 N N . LYS A 1 90 ? 2.242 -9.587 -7.368 1.00 88.69 90 LYS A N 1
ATOM 747 C CA . LYS A 1 90 ? 2.508 -9.285 -8.776 1.00 88.69 90 LYS A CA 1
ATOM 748 C C . LYS A 1 90 ? 3.803 -8.479 -8.877 1.00 88.69 90 LYS A C 1
ATOM 750 O O . LYS A 1 90 ? 3.861 -7.328 -8.446 1.00 88.69 90 LYS A O 1
ATOM 755 N N . LYS A 1 91 ? 4.838 -9.081 -9.454 1.00 87.31 91 LYS A N 1
ATOM 756 C CA . LYS A 1 91 ? 6.097 -8.404 -9.771 1.00 87.31 91 LYS A CA 1
ATOM 757 C C . LYS A 1 91 ? 6.062 -7.913 -11.217 1.00 87.31 91 LYS A C 1
ATOM 759 O O . LYS A 1 91 ? 5.497 -8.583 -12.078 1.00 87.31 91 LYS A O 1
ATOM 764 N N . SER A 1 92 ? 6.672 -6.760 -11.483 1.00 87.69 92 SER A N 1
ATOM 765 C CA . SER A 1 92 ? 6.929 -6.322 -12.856 1.00 87.69 92 SER A CA 1
ATOM 766 C C . SER A 1 92 ? 7.804 -7.341 -13.581 1.00 87.69 92 SER A C 1
ATOM 768 O O . SER A 1 92 ? 8.700 -7.940 -12.975 1.00 87.69 92 SER A O 1
ATOM 770 N N . GLU A 1 93 ? 7.558 -7.519 -14.876 1.00 88.44 93 GLU A N 1
ATOM 771 C CA . GLU A 1 93 ? 8.407 -8.362 -15.710 1.00 88.44 93 GLU A CA 1
ATOM 772 C C . GLU A 1 93 ? 9.845 -7.845 -15.694 1.00 88.44 93 GLU A C 1
ATOM 774 O O . GLU A 1 93 ? 10.107 -6.643 -15.775 1.00 88.44 93 GLU A O 1
ATOM 779 N N . VAL A 1 94 ? 10.789 -8.773 -15.566 1.00 89.94 94 VAL A N 1
ATOM 780 C CA . VAL A 1 94 ? 12.212 -8.453 -15.604 1.00 89.94 94 VAL A CA 1
ATOM 781 C C . VAL A 1 94 ? 12.682 -8.639 -17.037 1.00 89.94 94 VAL A C 1
ATOM 783 O O . VAL A 1 94 ? 12.669 -9.755 -17.556 1.00 89.94 94 VAL A O 1
ATOM 786 N N . LEU A 1 95 ? 13.107 -7.548 -17.673 1.00 89.38 95 LEU A N 1
ATOM 787 C CA . LEU A 1 95 ? 13.644 -7.597 -19.029 1.00 89.38 95 LEU A CA 1
ATOM 788 C C . LEU A 1 95 ? 14.932 -8.424 -19.061 1.00 89.38 95 LEU A C 1
ATOM 790 O O . LEU A 1 95 ? 15.910 -8.126 -18.372 1.00 89.38 95 LEU A O 1
ATOM 794 N N . SER A 1 96 ? 14.944 -9.456 -19.901 1.00 93.75 96 SER A N 1
ATOM 795 C CA . SER A 1 96 ? 16.140 -10.260 -20.145 1.00 93.75 96 SER A CA 1
ATOM 796 C C . SER A 1 96 ? 17.198 -9.471 -20.918 1.00 93.75 96 SER A C 1
ATOM 798 O O . SER A 1 96 ? 16.909 -8.534 -21.670 1.00 93.75 96 SER A O 1
ATOM 800 N N . ARG A 1 97 ? 18.457 -9.909 -20.814 1.00 92.44 97 ARG A N 1
ATOM 801 C CA . ARG A 1 97 ? 19.571 -9.319 -21.570 1.00 92.44 97 ARG A CA 1
ATOM 802 C C . ARG A 1 97 ? 19.330 -9.361 -23.083 1.00 92.44 97 ARG A C 1
ATOM 804 O O . ARG A 1 97 ? 19.756 -8.453 -23.792 1.00 92.44 97 ARG A O 1
ATOM 811 N N . GLN A 1 98 ? 18.672 -10.407 -23.581 1.00 96.44 98 GLN A N 1
ATOM 812 C CA . GLN A 1 98 ? 18.316 -10.568 -24.989 1.00 96.44 98 GLN A CA 1
ATOM 813 C C . GLN A 1 98 ? 17.265 -9.539 -25.411 1.00 96.44 98 GLN A C 1
ATOM 815 O O . GLN A 1 98 ? 17.467 -8.864 -26.417 1.00 96.44 98 GLN A O 1
ATOM 820 N N . GLN A 1 99 ? 16.199 -9.360 -24.624 1.00 95.38 99 GLN A N 1
ATOM 821 C CA . GLN A 1 99 ? 15.166 -8.350 -24.888 1.00 95.38 99 GLN A CA 1
ATOM 822 C C . GLN A 1 99 ? 15.744 -6.931 -24.866 1.00 95.38 99 GLN A C 1
ATOM 824 O O . GLN A 1 99 ? 15.469 -6.149 -25.772 1.00 95.38 99 GLN A O 1
ATOM 829 N N . LEU A 1 100 ? 16.615 -6.625 -23.898 1.00 94.25 100 LEU A N 1
ATOM 830 C CA . LEU A 1 100 ? 17.318 -5.340 -23.828 1.00 94.25 100 LEU A CA 1
ATOM 831 C C . LEU A 1 100 ? 18.173 -5.093 -25.076 1.00 94.25 100 LEU A C 1
ATOM 833 O O . LEU A 1 100 ? 18.078 -4.039 -25.699 1.00 94.25 100 LEU A O 1
ATOM 837 N N . LYS A 1 101 ? 18.986 -6.078 -25.480 1.00 95.50 101 LYS A N 1
ATOM 838 C CA . LYS A 1 101 ? 19.818 -5.977 -26.690 1.00 95.50 101 LYS A CA 1
ATOM 839 C C . LYS A 1 101 ? 18.975 -5.798 -27.948 1.00 95.50 101 LYS A C 1
ATOM 841 O O . LYS A 1 101 ? 19.337 -4.977 -28.786 1.00 95.50 101 LYS A O 1
ATOM 846 N N . LYS A 1 102 ? 17.877 -6.549 -28.065 1.00 97.62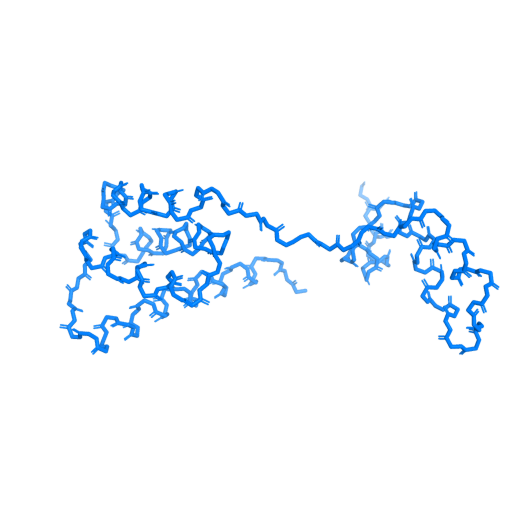 102 LYS A N 1
ATOM 847 C CA . LYS A 1 102 ? 16.928 -6.443 -29.175 1.00 97.62 102 LYS A CA 1
ATOM 848 C C . L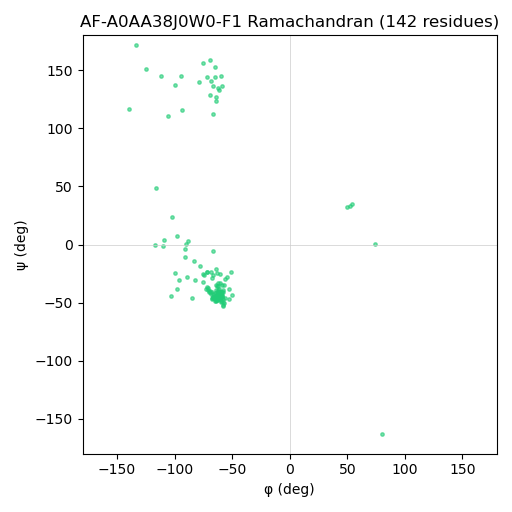YS A 1 102 ? 16.369 -5.025 -29.257 1.00 97.62 102 LYS A C 1
ATOM 850 O O . LYS A 1 102 ? 16.500 -4.382 -30.289 1.00 97.62 102 LYS A O 1
ATOM 855 N N . PHE A 1 103 ? 15.855 -4.501 -28.145 1.00 96.56 103 PHE A N 1
ATOM 856 C CA . PHE A 1 103 ? 15.324 -3.140 -28.074 1.00 96.56 103 PHE A CA 1
ATOM 857 C C . PHE A 1 103 ? 16.372 -2.084 -28.454 1.00 96.56 103 PHE A C 1
ATOM 859 O O . PHE A 1 103 ? 16.123 -1.244 -29.316 1.00 96.56 103 PHE A O 1
ATOM 866 N N . LEU A 1 104 ? 17.573 -2.148 -27.870 1.00 96.31 104 LEU A N 1
ATOM 867 C CA . LEU A 1 104 ? 18.632 -1.173 -28.144 1.00 96.31 104 LEU A CA 1
ATOM 868 C C . LEU A 1 104 ? 19.079 -1.178 -29.615 1.00 96.31 104 LEU A C 1
ATOM 870 O O . LEU A 1 104 ? 19.379 -0.113 -30.156 1.00 96.31 104 LEU A O 1
ATOM 874 N N . ARG A 1 105 ? 19.106 -2.346 -30.268 1.00 96.44 105 ARG A N 1
ATOM 875 C CA . ARG A 1 105 ? 19.569 -2.495 -31.657 1.00 96.44 105 ARG A CA 1
ATOM 876 C C . ARG A 1 105 ? 18.488 -2.218 -32.693 1.00 96.44 105 ARG A C 1
ATOM 878 O O . ARG A 1 105 ? 18.759 -1.523 -33.661 1.00 96.44 105 ARG A O 1
ATOM 885 N N . GLU A 1 106 ? 17.299 -2.774 -32.497 1.00 97.50 106 GLU A N 1
ATOM 886 C CA . GLU A 1 106 ? 16.280 -2.873 -33.547 1.00 97.50 106 GLU A CA 1
ATOM 887 C C . GLU A 1 106 ? 15.204 -1.788 -33.444 1.00 97.50 106 GLU A C 1
ATOM 889 O O . GLU A 1 106 ? 14.591 -1.455 -34.453 1.00 97.50 106 GLU A O 1
ATOM 894 N N . ALA A 1 107 ? 14.960 -1.212 -32.258 1.00 97.44 107 ALA A N 1
ATOM 895 C CA . ALA A 1 107 ? 13.922 -0.189 -32.127 1.00 97.44 107 ALA A CA 1
ATOM 896 C C . ALA A 1 107 ? 14.309 1.095 -32.902 1.00 97.44 107 ALA A C 1
ATOM 898 O O . ALA A 1 107 ? 15.457 1.534 -32.782 1.00 97.44 107 ALA A O 1
ATOM 899 N N . PRO A 1 108 ? 13.395 1.732 -33.655 1.00 97.88 108 PRO A N 1
ATOM 900 C CA . PRO A 1 108 ? 13.696 2.948 -34.416 1.00 97.88 108 PRO A CA 1
ATOM 901 C C . PRO A 1 108 ? 14.129 4.118 -33.519 1.00 97.88 108 PRO A C 1
ATOM 903 O O . PRO A 1 108 ? 13.517 4.383 -32.482 1.00 97.88 108 PRO A O 1
ATOM 906 N N . ASN A 1 109 ? 15.213 4.810 -33.879 1.00 97.38 109 ASN A N 1
ATOM 907 C CA . ASN A 1 109 ? 15.770 5.886 -33.047 1.00 97.38 109 ASN A CA 1
ATOM 908 C C . ASN A 1 109 ? 14.941 7.176 -33.104 1.00 97.38 109 ASN A C 1
ATOM 910 O O . ASN A 1 109 ? 14.859 7.884 -32.108 1.00 97.38 109 ASN A O 1
ATOM 914 N N . ASP A 1 110 ? 14.304 7.461 -34.231 1.00 96.81 110 ASP A N 1
ATOM 915 C CA . ASP A 1 110 ? 13.373 8.578 -34.414 1.00 96.81 110 ASP A CA 1
ATOM 916 C C . ASP A 1 110 ? 12.226 8.576 -33.388 1.00 96.81 110 ASP A C 1
ATOM 918 O O . ASP A 1 110 ? 11.748 9.640 -33.005 1.00 96.81 110 ASP A O 1
ATOM 922 N N . ILE A 1 111 ? 11.852 7.398 -32.874 1.00 97.00 111 ILE A N 1
ATOM 923 C CA . ILE A 1 111 ? 10.825 7.238 -31.834 1.00 97.00 111 ILE A CA 1
ATOM 924 C C . ILE A 1 111 ? 11.451 6.969 -30.455 1.00 97.00 111 ILE A C 1
ATOM 926 O O . ILE A 1 111 ? 11.031 7.540 -29.447 1.00 97.00 111 ILE A O 1
ATOM 930 N N . PHE A 1 112 ? 12.455 6.086 -30.382 1.00 97.75 112 PHE A N 1
ATOM 931 C CA . PHE A 1 112 ? 12.901 5.496 -29.113 1.00 97.75 112 PHE A CA 1
ATOM 932 C C . PHE A 1 112 ? 14.267 5.965 -28.606 1.00 97.75 112 PHE A C 1
ATOM 934 O O . PHE A 1 112 ? 14.711 5.470 -27.567 1.00 97.75 112 PHE A O 1
ATOM 941 N N . LEU A 1 113 ? 14.942 6.912 -29.272 1.00 97.25 113 LEU A N 1
ATOM 942 C CA . LEU A 1 113 ? 16.294 7.338 -28.879 1.00 97.25 113 LEU A CA 1
ATOM 943 C C . LEU A 1 113 ? 16.377 7.733 -27.398 1.00 97.25 113 LEU A C 1
ATOM 945 O O . LEU A 1 113 ? 17.261 7.253 -26.691 1.00 97.25 113 LEU A O 1
ATOM 949 N N . MET A 1 114 ? 15.427 8.534 -26.908 1.00 94.69 114 MET A N 1
ATOM 950 C CA . MET A 1 114 ? 15.411 8.960 -25.504 1.00 94.69 114 MET A CA 1
ATOM 951 C C . MET A 1 114 ? 15.276 7.770 -24.544 1.00 94.69 114 MET A C 1
ATOM 953 O O . MET A 1 114 ? 16.054 7.646 -23.602 1.00 94.69 114 MET A O 1
ATOM 957 N N . TYR A 1 115 ? 14.345 6.851 -24.808 1.00 94.81 115 TYR A N 1
ATOM 958 C CA . TYR A 1 115 ? 14.134 5.663 -23.976 1.00 94.81 115 TYR A CA 1
ATOM 959 C C . TYR A 1 115 ? 15.370 4.760 -23.933 1.00 94.81 115 TYR A C 1
ATOM 961 O O . TYR A 1 115 ? 15.711 4.237 -22.876 1.00 94.81 115 TYR A O 1
ATOM 969 N N . LYS A 1 116 ? 16.082 4.609 -25.058 1.00 95.75 116 LYS A N 1
ATOM 970 C CA . LYS A 1 116 ? 17.347 3.861 -25.103 1.00 95.75 116 LYS A CA 1
ATOM 971 C C . LYS A 1 116 ? 18.421 4.510 -24.230 1.00 95.75 116 LYS A C 1
ATOM 973 O O . LYS A 1 116 ? 19.118 3.802 -23.509 1.00 95.75 116 LYS A O 1
ATOM 978 N N . VAL A 1 117 ? 18.546 5.838 -24.280 1.00 93.69 117 VAL A N 1
ATOM 979 C CA . VAL A 1 117 ? 19.507 6.584 -23.452 1.00 93.69 117 VAL A CA 1
ATOM 980 C C . VAL A 1 117 ? 19.171 6.440 -21.967 1.00 93.69 117 VAL A C 1
ATOM 982 O O . VAL A 1 117 ? 20.054 6.092 -21.184 1.00 93.69 117 VAL A O 1
ATOM 985 N N . VAL A 1 118 ? 17.902 6.629 -21.588 1.00 93.25 118 VAL A N 1
ATOM 986 C CA . VAL A 1 118 ? 17.427 6.456 -20.204 1.00 93.25 118 VAL A CA 1
ATOM 987 C C . VAL A 1 118 ? 17.704 5.037 -19.707 1.00 93.25 118 VAL A C 1
ATOM 989 O O . VAL A 1 118 ? 18.295 4.876 -18.646 1.00 93.25 118 VAL A O 1
ATOM 992 N N . LEU A 1 119 ? 17.385 4.016 -20.505 1.00 93.12 119 LEU A N 1
ATOM 993 C CA . LEU A 1 119 ? 17.625 2.614 -20.164 1.00 93.12 119 LEU A CA 1
ATOM 994 C C . LEU A 1 119 ? 19.113 2.306 -19.924 1.00 93.12 119 LEU A C 1
ATOM 996 O O . LEU A 1 119 ? 19.461 1.569 -19.003 1.00 93.12 119 LEU A O 1
ATOM 1000 N N . ILE A 1 120 ? 20.010 2.865 -20.742 1.00 92.56 120 ILE A N 1
ATOM 1001 C CA . ILE A 1 120 ? 21.460 2.725 -20.546 1.00 92.56 120 ILE A CA 1
ATOM 1002 C C . ILE A 1 120 ? 21.869 3.381 -19.221 1.00 92.56 120 ILE A C 1
ATOM 1004 O O . ILE A 1 120 ? 22.567 2.758 -18.422 1.00 92.56 120 ILE A O 1
ATOM 1008 N N . MET A 1 121 ? 21.408 4.605 -18.953 1.00 91.62 121 MET A N 1
ATOM 1009 C CA . MET A 1 121 ? 21.698 5.295 -17.692 1.00 91.62 121 MET A CA 1
ATOM 1010 C C . MET A 1 121 ? 21.162 4.531 -16.473 1.00 91.62 121 MET A C 1
ATOM 1012 O O . MET A 1 121 ? 21.873 4.415 -15.480 1.00 91.62 121 MET A O 1
ATOM 1016 N N . GLU A 1 122 ? 19.960 3.958 -16.554 1.00 91.25 122 GLU A N 1
ATOM 1017 C CA . GLU A 1 122 ? 19.371 3.114 -15.506 1.00 91.25 122 GLU A CA 1
ATOM 1018 C C . GLU A 1 122 ? 20.224 1.886 -15.206 1.00 91.25 122 GLU A C 1
ATOM 1020 O O . GLU A 1 122 ? 20.538 1.623 -14.047 1.00 91.25 122 GLU A O 1
ATOM 1025 N N . ILE A 1 123 ? 20.633 1.147 -16.242 1.00 89.88 123 ILE A N 1
ATOM 1026 C CA . ILE A 1 123 ? 21.392 -0.100 -16.084 1.00 89.88 123 ILE A CA 1
ATOM 1027 C C . ILE A 1 123 ? 22.787 0.168 -15.511 1.00 89.88 123 ILE A C 1
ATOM 1029 O O . ILE A 1 123 ? 23.221 -0.548 -14.611 1.00 89.88 123 ILE A O 1
ATOM 1033 N N . PHE A 1 124 ? 23.49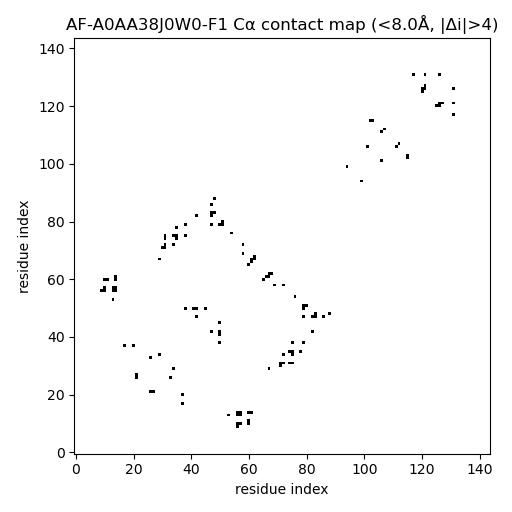9 1.176 -16.023 1.00 90.06 124 PHE A N 1
ATOM 1034 C CA . PHE A 1 124 ? 24.870 1.466 -15.586 1.00 90.06 124 PHE A CA 1
ATOM 1035 C C . PHE A 1 124 ? 24.934 2.294 -14.301 1.00 90.06 124 PHE A C 1
ATOM 1037 O O . PHE A 1 124 ? 25.881 2.149 -13.533 1.00 90.06 124 PHE A O 1
ATOM 1044 N N . GLY A 1 125 ? 23.946 3.155 -14.061 1.00 89.38 125 GLY A N 1
ATOM 1045 C CA . GLY A 1 125 ? 23.867 3.992 -12.865 1.00 89.38 125 GLY A CA 1
ATOM 1046 C C . GLY A 1 125 ? 23.105 3.355 -11.702 1.00 89.38 125 GLY A C 1
ATOM 1047 O O . GLY A 1 125 ? 23.142 3.900 -10.602 1.00 89.38 125 GLY A O 1
ATOM 1048 N N . ALA A 1 126 ? 22.402 2.238 -11.935 1.00 87.81 126 ALA A N 1
ATOM 1049 C CA . ALA A 1 126 ? 21.449 1.638 -10.996 1.00 87.81 126 ALA A CA 1
ATOM 1050 C C . ALA A 1 126 ? 20.428 2.659 -10.448 1.00 87.81 126 ALA A C 1
ATOM 1052 O O . ALA A 1 126 ? 19.998 2.577 -9.295 1.00 87.81 126 ALA A O 1
ATOM 1053 N N . CYS A 1 127 ? 20.068 3.647 -11.274 1.00 87.12 127 CYS A N 1
ATOM 1054 C CA . CYS A 1 127 ? 19.268 4.787 -10.851 1.00 87.12 127 CYS A CA 1
ATOM 1055 C C . CYS A 1 127 ? 17.783 4.429 -10.752 1.00 87.12 127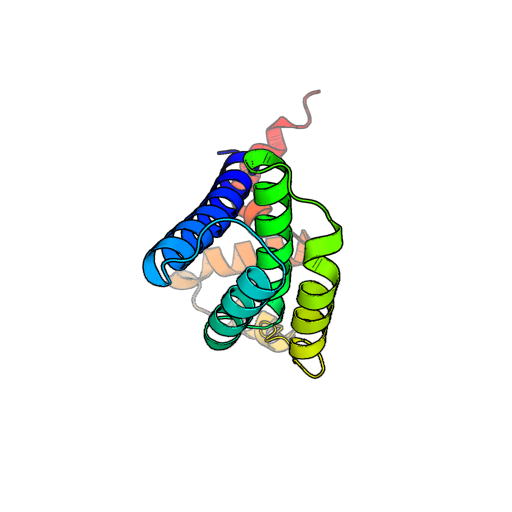 CYS A C 1
ATOM 1057 O O . CYS A 1 127 ? 17.222 3.772 -11.629 1.00 87.12 127 CYS A O 1
ATOM 1059 N N . ARG A 1 128 ? 17.108 4.935 -9.718 1.00 87.75 128 ARG A N 1
ATOM 1060 C CA . ARG A 1 128 ? 15.639 4.939 -9.657 1.00 87.75 128 ARG A CA 1
ATOM 1061 C C . ARG A 1 128 ? 15.072 6.022 -10.571 1.00 87.75 128 ARG A C 1
ATOM 1063 O O . ARG A 1 128 ? 15.696 7.059 -10.780 1.00 87.75 128 ARG A O 1
ATOM 1070 N N . THR A 1 129 ? 13.823 5.862 -11.007 1.00 88.25 129 THR A N 1
ATOM 1071 C CA . THR A 1 129 ? 13.125 6.844 -11.858 1.00 88.25 129 THR A CA 1
ATOM 1072 C C . THR A 1 129 ? 13.197 8.270 -11.305 1.00 88.25 129 THR A C 1
ATOM 1074 O O . THR A 1 129 ? 13.487 9.208 -12.040 1.00 88.25 129 THR A O 1
ATOM 1077 N N . ASN A 1 130 ? 13.004 8.448 -9.994 1.00 87.25 130 ASN A N 1
ATOM 1078 C CA . ASN A 1 130 ? 13.056 9.776 -9.379 1.00 87.25 130 ASN A CA 1
ATOM 1079 C C . ASN A 1 130 ? 14.468 10.395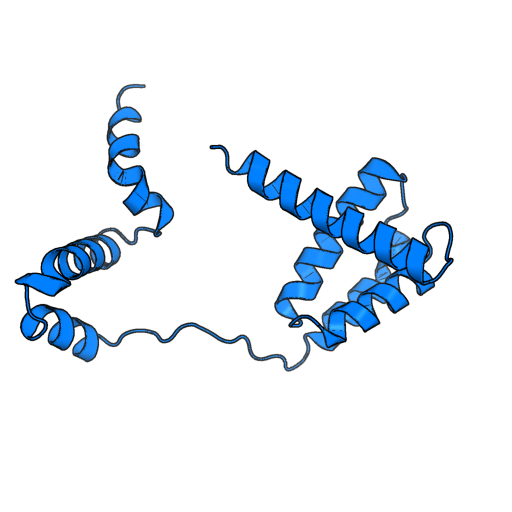 -9.400 1.00 87.25 130 ASN A C 1
ATOM 1081 O O . ASN A 1 130 ? 14.606 11.614 -9.437 1.00 87.25 130 ASN A O 1
ATOM 1085 N N . GLU A 1 131 ? 15.520 9.575 -9.389 1.00 88.38 131 GLU A N 1
ATOM 1086 C CA . GLU A 1 131 ? 16.909 10.040 -9.479 1.00 88.38 131 GLU A CA 1
ATOM 1087 C C . GLU A 1 131 ? 17.223 10.523 -10.903 1.00 88.38 131 GLU A C 1
ATOM 1089 O O . GLU A 1 131 ? 17.851 11.566 -11.068 1.00 88.38 131 GLU A O 1
ATOM 1094 N N . LEU A 1 132 ? 16.705 9.834 -11.927 1.00 89.00 132 LEU A N 1
ATOM 1095 C CA . LEU A 1 132 ? 16.849 10.230 -13.334 1.00 89.00 132 LEU A CA 1
ATOM 1096 C C . LEU A 1 132 ? 16.091 11.516 -13.658 1.00 89.00 132 LEU A C 1
ATOM 1098 O O . LEU A 1 132 ? 16.642 12.419 -14.283 1.00 89.00 132 LEU A O 1
ATOM 1102 N N . VAL A 1 133 ? 14.839 11.626 -13.204 1.00 88.12 133 VAL A N 1
ATOM 1103 C CA . VAL A 1 133 ? 14.021 12.834 -13.407 1.00 88.12 133 VAL A CA 1
ATOM 1104 C C . VAL A 1 133 ? 14.705 14.058 -12.789 1.00 88.12 133 VAL A C 1
ATOM 1106 O O . VAL A 1 133 ? 14.651 15.153 -13.343 1.00 88.12 133 VAL A O 1
ATOM 1109 N N . ASN A 1 134 ? 15.407 13.869 -11.670 1.00 87.56 134 ASN A N 1
ATOM 1110 C CA . ASN A 1 134 ? 16.102 14.933 -10.952 1.00 87.56 134 ASN A CA 1
ATOM 1111 C C . ASN A 1 134 ? 17.622 14.950 -11.199 1.00 87.56 134 ASN A C 1
ATOM 1113 O O . ASN A 1 134 ? 18.360 15.512 -10.388 1.00 87.56 134 ASN A O 1
ATOM 1117 N N . ILE A 1 135 ? 18.114 14.397 -12.317 1.00 83.31 135 ILE A N 1
ATOM 1118 C CA . ILE A 1 135 ? 19.559 14.242 -12.581 1.00 83.31 135 ILE A CA 1
ATOM 1119 C C . ILE A 1 135 ? 20.340 15.568 -12.513 1.00 83.31 135 ILE A C 1
ATOM 1121 O O . ILE A 1 135 ? 21.497 15.605 -12.093 1.00 83.31 135 ILE A O 1
ATOM 1125 N N . ASN A 1 136 ? 19.689 16.688 -12.839 1.00 77.06 136 ASN A N 1
ATOM 1126 C CA . ASN A 1 136 ? 20.288 18.023 -12.761 1.00 77.06 136 ASN A CA 1
ATOM 1127 C C . ASN A 1 136 ? 20.479 18.529 -11.319 1.00 77.06 136 ASN A C 1
ATOM 1129 O O . ASN A 1 136 ? 21.361 19.349 -11.077 1.00 77.06 136 ASN A O 1
ATOM 1133 N N . GLN A 1 137 ? 19.713 18.027 -10.345 1.00 64.38 137 GLN A N 1
ATOM 1134 C CA . GLN A 1 137 ? 19.816 18.435 -8.936 1.00 64.38 137 GLN A CA 1
ATOM 1135 C C . GLN A 1 137 ? 21.016 17.790 -8.221 1.00 64.38 137 GLN A C 1
ATOM 1137 O O . GLN A 1 137 ? 21.474 18.304 -7.201 1.00 64.38 137 GLN A O 1
ATOM 1142 N N . LEU A 1 138 ? 21.577 16.702 -8.767 1.00 54.59 138 LEU A N 1
ATOM 1143 C CA . LEU A 1 138 ? 22.767 16.037 -8.219 1.00 54.59 138 LEU A CA 1
ATOM 1144 C C . LEU A 1 138 ? 24.055 16.851 -8.427 1.00 54.59 138 LEU A C 1
ATOM 1146 O O . LEU A 1 138 ? 24.998 16.707 -7.650 1.00 54.5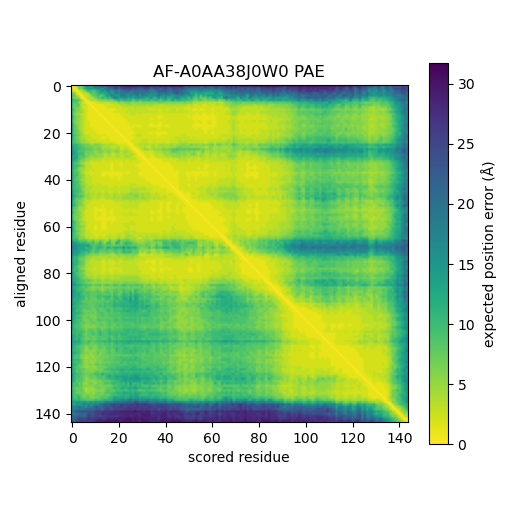9 138 LEU A O 1
ATOM 1150 N N . LYS A 1 139 ? 24.091 17.748 -9.424 1.00 54.09 139 LYS A N 1
ATOM 1151 C CA . LYS A 1 139 ? 25.249 18.623 -9.687 1.00 54.09 139 LYS A CA 1
ATOM 1152 C C . LYS A 1 139 ? 25.469 19.673 -8.589 1.00 54.09 139 LYS A C 1
ATOM 1154 O O . LYS A 1 139 ? 26.600 20.090 -8.379 1.00 54.09 139 LYS A O 1
ATOM 1159 N N . ASN A 1 140 ? 24.425 20.028 -7.837 1.00 50.19 140 ASN A N 1
ATOM 1160 C CA . ASN A 1 140 ? 24.482 21.078 -6.812 1.00 50.19 140 ASN A CA 1
ATOM 1161 C C . ASN A 1 140 ? 24.846 20.568 -5.406 1.00 50.19 140 ASN A C 1
ATOM 1163 O O . ASN A 1 140 ? 25.012 21.374 -4.498 1.00 50.19 140 ASN A O 1
ATOM 1167 N N . LYS A 1 141 ? 24.991 19.249 -5.203 1.00 49.62 141 LYS A N 1
ATOM 1168 C CA . LYS A 1 141 ? 25.376 18.664 -3.901 1.00 49.62 141 LYS A CA 1
ATOM 1169 C C . LYS A 1 141 ? 26.887 18.492 -3.697 1.00 49.62 141 LYS A C 1
ATOM 1171 O O . LYS A 1 141 ? 27.287 18.002 -2.650 1.00 49.62 141 LYS A O 1
ATOM 1176 N N . LYS A 1 142 ? 27.721 18.870 -4.674 1.00 47.38 142 LYS A N 1
ATOM 1177 C CA . LYS A 1 142 ? 29.194 18.791 -4.582 1.00 47.38 142 LYS A CA 1
ATOM 1178 C C . LYS A 1 142 ? 29.881 20.110 -4.188 1.00 47.38 142 LYS A C 1
ATOM 1180 O O . LYS A 1 142 ? 31.102 20.157 -4.201 1.00 47.38 142 LYS A O 1
ATOM 1185 N N . ASN A 1 143 ? 29.116 21.143 -3.824 1.00 40.47 143 ASN A N 1
ATOM 1186 C CA . ASN A 1 143 ? 29.636 22.434 -3.348 1.00 40.47 143 ASN A CA 1
ATOM 1187 C C . ASN A 1 143 ? 29.237 22.703 -1.883 1.00 40.47 143 ASN A C 1
ATOM 1189 O O . ASN A 1 143 ? 28.710 23.771 -1.576 1.00 40.47 143 ASN A O 1
ATOM 1193 N N . LEU A 1 144 ? 29.439 21.716 -1.007 1.00 38.22 144 LEU A N 1
ATOM 1194 C CA . LEU A 1 144 ? 29.393 21.847 0.453 1.00 38.22 144 LEU A CA 1
ATOM 1195 C C . LEU A 1 144 ? 30.597 21.112 1.036 1.00 38.22 144 LEU A C 1
ATOM 1197 O O . LEU A 1 144 ? 30.813 19.956 0.603 1.00 38.22 144 LEU A O 1
#

pLDDT: mean 88.1, std 12.95, range [38.22, 97.88]

Solvent-accessible surface area (backbone atoms only — not comparabl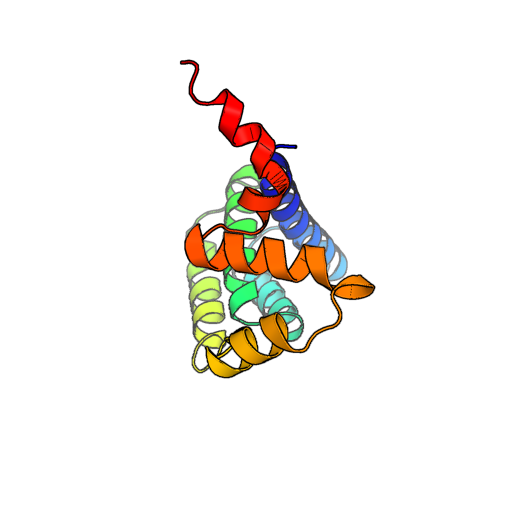e to full-atom values): 8650 Å² total; per-residue (Å²): 133,62,71,65,59,58,52,50,50,54,34,51,48,50,40,49,56,48,53,51,50,29,62,76,69,72,54,81,88,85,52,45,66,61,50,38,53,54,51,52,60,46,55,78,76,43,58,47,86,53,49,56,57,51,51,56,34,33,52,55,44,37,40,74,74,70,66,53,68,75,75,55,40,55,67,45,48,52,50,52,54,54,63,38,61,90,61,76,81,90,70,80,84,77,82,47,74,66,58,51,50,47,48,67,70,69,53,58,56,97,80,38,45,66,61,50,53,50,51,50,49,30,70,77,63,70,50,52,72,71,52,61,78,43,51,77,62,64,71,68,68,76,81,119

Mean predicted aligned error: 7.68 Å

Nearest PDB structures (foldseek):
  7rhx-assembly1_A  TM=7.586E-01  e=6.947E-02  Punavirus P1
  8fyu-assembly2_A  TM=4.306E-01  e=9.334E+00  Homo sapiens

Radius of gyration: 22.17 Å; Cα contacts (8 Å, |Δi|>4): 67; chains: 1; bounding box: 53×40×57 Å

Secondary structure (DSSP, 8-state):
--HHHHHHHHHHHHHHHHHHHHHHTT--S--HHHHHHHHHHHHHHS-HHHHHHHHHHHHHHHHHHH---GGGGHHHHHHHHHHHTT----PPP---HHHHHHHHHHS-HHHHHHHHHHHHHHHHH---HHHHHTGGGGGGGG--

Organism: NCBI:txid2755281

Sequence (144 aa):
MSNYVLSQAAYSKVYEDFQEWRRENSVNGVDENILLAFFEDLSHKYSPNTLWPKLSMLRSMLHLREKTDVKLFDEVEAFVKNKNKGYIPKKSEVLSRQQLKKFLREAPNDIFLMYKVVLIMEIFGACRTNELVNINQLKNKKNL

InterPro domains:
  IPR011010 DNA breaking-rejoining enzyme, catalytic core [SSF56349] (8-135)

Foldseek 3Di:
DDPVVVLVVVLVVLQVVLVVVCVVVVHDDDALVSLQVVLVVVLVVDQLVVSVVSLVSNVVVCCVPVVDDPVRCPVVVVVSVVSCVPDDDDDDDDQDPVNLVCCLPPPDCVPCVVVNVVVVCCVVVVDDPVCVVCVVVVVPVVPD